Protein AF-A0A8H2VT99-F1 (afdb_monomer)

Secondary structure (DSSP, 8-state):
--PPP-------------HHHHHHHHHHHHH--GGGGHHHHHHHHHHHHHHTSGGG--GGGEEEEETTEEEE-HHHHHIIIIIHHHHHHHS-SHHHHH-TTHHHHHHHHHHHHHHHHTT--TTT-HHHHHHHHTTHHHHTS--

Structure (mmCIF, N/CA/C/O backbone):
data_AF-A0A8H2VT99-F1
#
_entry.id   AF-A0A8H2VT99-F1
#
loop_
_atom_site.group_PDB
_atom_site.id
_atom_site.type_symbol
_atom_site.label_atom_id
_atom_site.label_alt_id
_atom_site.label_comp_id
_atom_site.label_asym_id
_atom_site.label_entity_id
_atom_site.label_seq_id
_atom_site.pdbx_PDB_ins_code
_atom_site.Cartn_x
_atom_site.Cartn_y
_atom_site.Cartn_z
_atom_site.occupancy
_atom_site.B_iso_or_equiv
_atom_site.auth_seq_id
_atom_site.auth_comp_id
_atom_site.auth_asym_id
_atom_site.auth_atom_id
_atom_site.pdbx_PDB_model_num
ATOM 1 N N . MET A 1 1 ? 67.884 25.724 9.189 1.00 36.44 1 MET A N 1
ATOM 2 C CA . MET A 1 1 ? 67.886 24.255 9.327 1.00 36.44 1 MET A CA 1
ATOM 3 C C . MET A 1 1 ? 66.438 23.764 9.326 1.00 36.44 1 MET A C 1
ATOM 5 O O . MET A 1 1 ? 65.721 24.006 10.280 1.00 36.44 1 MET A O 1
ATOM 9 N N . ILE A 1 2 ? 66.044 23.179 8.188 1.00 38.34 2 ILE A N 1
ATOM 10 C CA . ILE A 1 2 ? 65.010 22.148 7.955 1.00 38.34 2 ILE A CA 1
ATOM 11 C C . ILE A 1 2 ? 63.528 22.508 8.210 1.00 38.34 2 ILE A C 1
ATOM 13 O O . ILE A 1 2 ? 62.968 22.335 9.288 1.00 38.34 2 ILE A O 1
ATOM 17 N N . GLN A 1 3 ? 62.900 22.937 7.109 1.00 40.03 3 GLN A N 1
ATOM 18 C CA . GLN A 1 3 ? 61.465 22.903 6.823 1.00 40.03 3 GLN A CA 1
ATOM 19 C C . GLN A 1 3 ? 60.907 21.471 6.876 1.00 40.03 3 GLN A C 1
ATOM 21 O O . GLN A 1 3 ? 61.596 20.504 6.552 1.00 40.03 3 GLN A O 1
ATOM 26 N N . ARG A 1 4 ? 59.639 21.366 7.284 1.00 40.25 4 ARG A N 1
ATOM 27 C CA . ARG A 1 4 ? 58.905 20.118 7.508 1.00 40.25 4 ARG A CA 1
ATOM 28 C C . ARG A 1 4 ? 58.754 19.280 6.237 1.00 40.25 4 ARG A C 1
ATOM 30 O O . ARG A 1 4 ? 58.534 19.776 5.137 1.00 40.25 4 ARG A O 1
ATOM 37 N N . ASN A 1 5 ? 58.862 17.985 6.483 1.00 39.16 5 ASN A N 1
ATOM 38 C CA . ASN A 1 5 ? 58.938 16.875 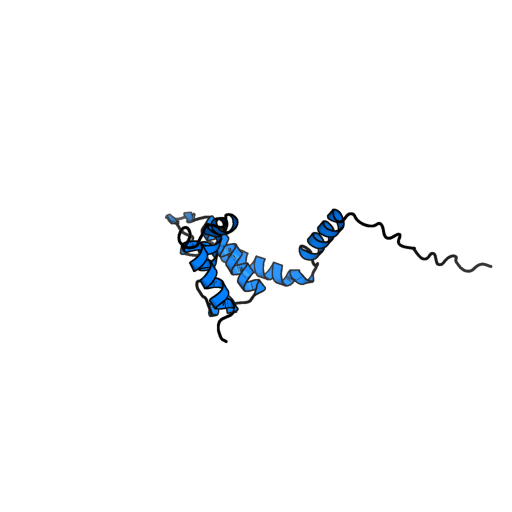5.558 1.00 39.16 5 ASN A CA 1
ATOM 39 C C . ASN A 1 5 ? 57.598 16.538 4.873 1.00 39.16 5 ASN A C 1
ATOM 41 O O . ASN A 1 5 ? 56.549 16.531 5.509 1.00 39.16 5 ASN A O 1
ATOM 45 N N . ILE A 1 6 ? 57.737 16.116 3.612 1.00 41.84 6 ILE A N 1
ATOM 46 C CA . ILE A 1 6 ? 57.017 15.025 2.933 1.00 41.84 6 ILE A CA 1
ATOM 47 C C . ILE A 1 6 ? 55.535 15.268 2.580 1.00 41.84 6 ILE A C 1
ATOM 49 O O . ILE A 1 6 ? 54.607 14.949 3.318 1.00 41.84 6 ILE A O 1
ATOM 53 N N . ARG A 1 7 ? 55.329 15.684 1.321 1.00 42.75 7 ARG A N 1
ATOM 54 C CA . ARG A 1 7 ? 54.195 15.231 0.501 1.00 42.75 7 ARG A CA 1
ATOM 55 C C . ARG A 1 7 ? 54.301 13.712 0.337 1.00 42.75 7 ARG A C 1
ATOM 57 O O . ARG A 1 7 ? 55.018 13.237 -0.538 1.00 42.75 7 ARG A O 1
ATOM 64 N N . THR A 1 8 ? 53.573 12.950 1.138 1.00 38.09 8 THR A N 1
ATOM 65 C CA . THR A 1 8 ? 53.198 11.578 0.788 1.00 38.09 8 THR A CA 1
ATOM 66 C C . THR A 1 8 ? 51.831 11.643 0.136 1.00 38.09 8 THR A C 1
ATOM 68 O O . THR A 1 8 ? 50.794 11.735 0.788 1.00 38.09 8 THR A O 1
ATOM 71 N N . SER A 1 9 ? 51.839 11.619 -1.193 1.00 39.84 9 SER A N 1
ATOM 72 C CA . SER A 1 9 ? 50.700 11.165 -1.976 1.00 39.84 9 SER A CA 1
ATOM 73 C C . SER A 1 9 ? 50.262 9.805 -1.428 1.00 39.84 9 SER A C 1
ATOM 75 O O . SER A 1 9 ? 50.957 8.805 -1.627 1.00 39.84 9 SER A O 1
ATOM 77 N N . PHE A 1 10 ? 49.134 9.757 -0.719 1.00 42.19 10 PHE A N 1
ATOM 78 C CA . PHE A 1 10 ? 48.436 8.505 -0.465 1.00 42.19 10 PHE A CA 1
ATOM 79 C C . PHE A 1 10 ? 47.958 7.977 -1.816 1.00 42.19 10 PHE A C 1
ATOM 81 O O . PHE A 1 10 ? 46.898 8.331 -2.326 1.00 42.19 10 PHE A O 1
ATOM 88 N N . GLN A 1 11 ? 48.806 7.159 -2.429 1.00 42.34 11 GLN A N 1
ATOM 89 C CA . GLN A 1 11 ? 48.466 6.321 -3.558 1.00 42.34 11 GLN A CA 1
ATOM 90 C C . GLN A 1 11 ? 47.422 5.326 -3.039 1.00 42.34 11 GLN A C 1
ATOM 92 O O . GLN A 1 11 ? 47.754 4.310 -2.427 1.00 42.34 11 GLN A O 1
ATOM 97 N N . ALA A 1 12 ? 46.140 5.661 -3.194 1.00 42.88 12 ALA A N 1
ATOM 98 C CA . ALA A 1 12 ? 45.055 4.752 -2.876 1.00 42.88 12 ALA A CA 1
ATOM 99 C C . ALA A 1 12 ? 45.178 3.545 -3.814 1.00 42.88 12 ALA A C 1
ATOM 101 O O . ALA A 1 12 ? 44.812 3.606 -4.987 1.00 42.88 12 ALA A O 1
ATOM 102 N N . LYS A 1 13 ? 45.744 2.444 -3.307 1.00 40.62 13 LYS A N 1
ATOM 103 C CA . LYS A 1 13 ? 45.626 1.130 -3.938 1.00 40.62 13 LYS A CA 1
ATOM 104 C C . LYS A 1 13 ? 44.133 0.869 -4.113 1.00 40.62 13 LYS A C 1
ATOM 106 O O . LYS A 1 13 ? 43.434 0.626 -3.133 1.00 40.62 13 LYS A O 1
ATOM 111 N N . SER A 1 14 ? 43.651 0.935 -5.352 1.00 50.28 14 SER A N 1
ATOM 112 C CA . SER A 1 14 ? 42.317 0.471 -5.718 1.00 50.28 14 SER A CA 1
ATOM 113 C C . SER A 1 14 ? 42.277 -1.036 -5.474 1.00 50.28 14 SER A C 1
ATOM 115 O O . SER A 1 14 ? 42.669 -1.841 -6.320 1.00 50.28 14 SER A O 1
ATOM 117 N N . GLN A 1 15 ? 41.898 -1.431 -4.259 1.00 57.44 15 GLN A N 1
ATOM 118 C CA . GLN A 1 15 ? 41.496 -2.801 -4.006 1.00 57.44 15 GLN A CA 1
ATOM 119 C C . GLN A 1 15 ? 40.230 -3.021 -4.826 1.00 57.44 15 GLN A C 1
ATOM 121 O O . GLN A 1 15 ? 39.205 -2.389 -4.572 1.00 57.44 15 GLN A O 1
ATOM 126 N N . LYS A 1 16 ? 40.320 -3.884 -5.842 1.00 59.75 16 LYS A N 1
ATOM 127 C CA . LYS A 1 16 ? 39.162 -4.347 -6.605 1.00 59.75 16 LYS A CA 1
ATOM 128 C C . LYS A 1 16 ? 38.207 -5.019 -5.617 1.00 59.75 16 LYS A C 1
ATOM 130 O O . LYS A 1 16 ? 38.408 -6.180 -5.266 1.00 59.75 16 LYS A O 1
ATOM 135 N N . LYS A 1 17 ? 37.216 -4.277 -5.115 1.00 59.47 17 LYS A N 1
ATOM 136 C CA . LYS A 1 17 ? 36.139 -4.846 -4.304 1.00 59.47 17 LYS A CA 1
ATOM 137 C C . LYS A 1 17 ? 35.475 -5.938 -5.135 1.00 59.47 17 LYS A C 1
ATOM 139 O O . LYS A 1 17 ? 35.157 -5.723 -6.305 1.00 59.47 17 LYS A O 1
ATOM 144 N N . LEU A 1 18 ? 35.304 -7.114 -4.535 1.00 74.00 18 LEU A N 1
ATOM 145 C CA . LEU A 1 18 ? 34.505 -8.187 -5.116 1.00 74.00 18 LEU A CA 1
ATOM 146 C C . LEU A 1 18 ? 33.124 -7.614 -5.478 1.00 74.00 18 LEU A C 1
ATOM 148 O O . LEU A 1 18 ? 32.597 -6.799 -4.718 1.00 74.00 18 LEU A O 1
ATOM 152 N N . LEU A 1 19 ? 32.529 -8.031 -6.598 1.00 73.06 19 LEU A N 1
ATOM 153 C CA . LEU A 1 19 ? 31.246 -7.484 -7.072 1.00 73.06 19 LEU A CA 1
ATOM 154 C C . LEU A 1 19 ? 30.145 -7.529 -6.001 1.00 73.06 19 LEU A C 1
ATOM 156 O O . LEU A 1 19 ? 29.318 -6.627 -5.944 1.00 73.06 19 LEU A O 1
ATOM 160 N N . ALA A 1 20 ? 30.185 -8.520 -5.107 1.00 71.06 20 ALA A N 1
ATOM 161 C CA . ALA A 1 20 ? 29.289 -8.612 -3.958 1.00 71.06 20 ALA A CA 1
ATOM 162 C C . ALA A 1 20 ? 29.392 -7.397 -3.013 1.00 71.06 20 ALA A C 1
ATOM 164 O O . ALA A 1 20 ? 28.370 -6.856 -2.610 1.00 71.06 20 ALA A O 1
ATOM 165 N N . HIS A 1 21 ? 30.603 -6.916 -2.716 1.00 75.56 21 HIS A N 1
ATOM 166 C CA . HIS A 1 21 ? 30.808 -5.731 -1.876 1.00 75.56 21 HIS A CA 1
ATOM 167 C C . HIS A 1 21 ? 30.492 -4.430 -2.612 1.00 75.56 21 HIS A C 1
ATOM 169 O O . HIS A 1 21 ? 30.000 -3.491 -2.001 1.00 75.56 21 HIS A O 1
ATOM 175 N N . ALA A 1 22 ? 30.733 -4.375 -3.925 1.00 79.38 22 ALA A N 1
ATOM 176 C CA . ALA A 1 22 ? 30.294 -3.241 -4.734 1.00 79.38 22 ALA A CA 1
ATOM 177 C C . ALA A 1 22 ? 28.758 -3.155 -4.788 1.00 79.38 22 ALA A C 1
ATO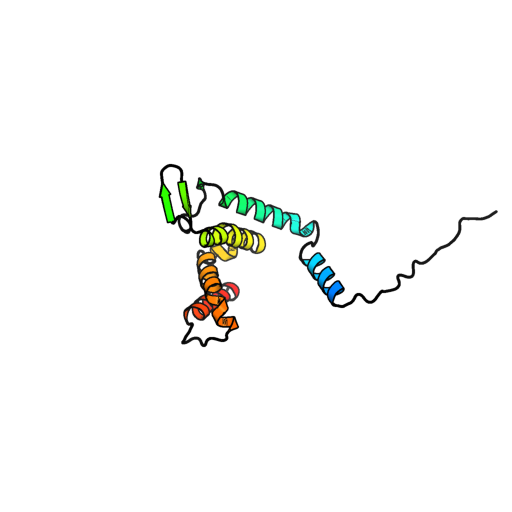M 179 O O . ALA A 1 22 ? 28.200 -2.069 -4.663 1.00 79.38 22 ALA A O 1
ATOM 180 N N . GLY A 1 23 ? 28.078 -4.300 -4.913 1.00 78.75 23 GLY A N 1
ATOM 181 C CA . GLY A 1 23 ? 26.624 -4.395 -4.827 1.00 78.75 23 GLY A CA 1
ATOM 182 C C . GLY A 1 23 ? 26.109 -3.994 -3.447 1.00 78.75 23 GLY A C 1
ATOM 183 O O . GLY A 1 23 ? 25.203 -3.178 -3.352 1.00 78.75 23 GLY A O 1
ATOM 184 N N . GLU A 1 24 ? 26.721 -4.497 -2.376 1.00 80.56 24 GLU A N 1
ATOM 185 C CA . GLU A 1 24 ? 26.381 -4.128 -0.999 1.00 80.56 24 GLU A CA 1
ATOM 186 C C . GLU A 1 24 ? 26.540 -2.620 -0.745 1.00 80.56 24 GLU A C 1
ATOM 188 O O . GLU A 1 24 ? 25.637 -1.995 -0.194 1.00 80.56 24 GLU A O 1
ATOM 193 N N . ASP A 1 25 ? 27.650 -2.017 -1.176 1.00 78.31 25 ASP A N 1
ATOM 194 C 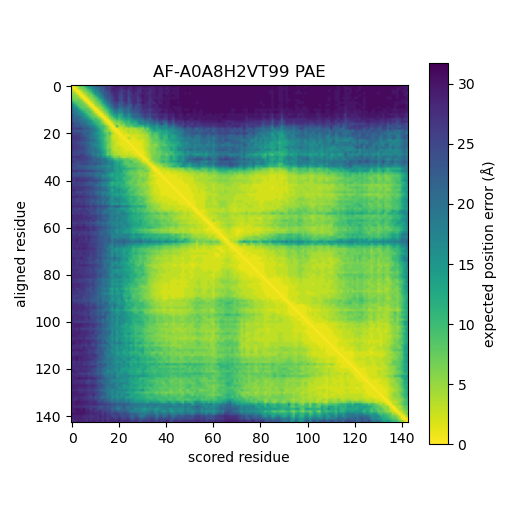CA . ASP A 1 25 ? 27.873 -0.573 -1.056 1.00 78.31 25 ASP A CA 1
ATOM 195 C C . ASP A 1 25 ? 26.867 0.226 -1.885 1.00 78.31 25 ASP A C 1
ATOM 197 O O . ASP A 1 25 ? 26.360 1.245 -1.419 1.00 78.31 25 ASP A O 1
ATOM 201 N N . PHE A 1 26 ? 26.546 -0.247 -3.091 1.00 76.56 26 PHE A N 1
ATOM 202 C CA . PHE A 1 26 ? 25.527 0.360 -3.938 1.00 76.56 26 PHE A CA 1
ATOM 203 C C . PHE A 1 26 ? 24.156 0.314 -3.257 1.00 76.56 26 PHE A C 1
ATOM 205 O O . PHE A 1 26 ? 23.503 1.347 -3.133 1.00 76.56 26 PHE A O 1
ATOM 212 N N . PHE A 1 27 ? 23.745 -0.838 -2.720 1.00 72.75 27 PHE A N 1
ATOM 213 C CA . PHE A 1 27 ? 22.505 -0.956 -1.953 1.00 72.75 27 PHE A CA 1
ATOM 214 C C . PHE A 1 27 ? 22.522 -0.072 -0.708 1.00 72.75 27 PHE A C 1
ATOM 216 O O . PHE A 1 27 ? 21.534 0.602 -0.447 1.00 72.75 27 PHE A O 1
ATOM 223 N N . LYS A 1 28 ? 23.632 0.006 0.033 1.00 73.12 28 LYS A N 1
ATOM 224 C CA . LYS A 1 28 ? 23.754 0.912 1.185 1.00 73.12 28 LYS A CA 1
ATOM 225 C C . LYS A 1 28 ? 23.621 2.375 0.775 1.00 73.12 28 LYS A C 1
ATOM 227 O O . LYS A 1 28 ? 22.902 3.108 1.437 1.00 73.12 28 LYS A O 1
ATOM 232 N N . GLN A 1 29 ? 24.239 2.797 -0.327 1.00 72.31 29 GLN A N 1
ATOM 233 C CA . GLN A 1 29 ? 24.094 4.162 -0.843 1.00 72.31 29 GLN A CA 1
ATOM 234 C C . GLN A 1 29 ? 22.669 4.462 -1.321 1.00 72.31 29 GLN A C 1
ATOM 236 O O . GLN A 1 29 ? 22.168 5.554 -1.071 1.00 72.31 29 GLN A O 1
ATOM 241 N N . GLN A 1 30 ? 22.000 3.507 -1.973 1.00 70.69 30 GLN A N 1
ATOM 242 C CA . GLN A 1 30 ? 20.616 3.670 -2.433 1.00 70.69 30 GLN A CA 1
ATOM 243 C C . GLN A 1 30 ? 19.601 3.629 -1.277 1.00 70.69 30 GLN A C 1
ATOM 245 O O . GLN A 1 30 ? 18.611 4.354 -1.305 1.00 70.69 30 GLN A O 1
ATOM 250 N N . LEU A 1 31 ? 19.842 2.810 -0.249 1.00 66.81 31 LEU A N 1
ATOM 251 C CA . LEU A 1 31 ? 18.970 2.671 0.925 1.00 66.81 31 LEU A CA 1
ATOM 252 C C . LEU A 1 31 ? 19.256 3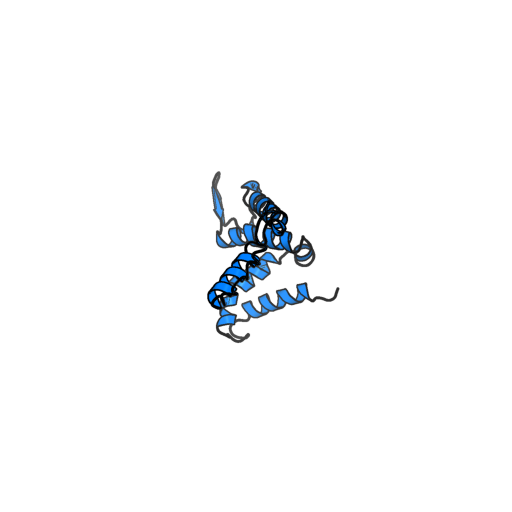.724 2.008 1.00 66.81 31 LEU A C 1
ATOM 254 O O . LEU A 1 31 ? 18.394 3.997 2.840 1.00 66.81 31 LEU A O 1
ATOM 258 N N . GLN A 1 32 ? 20.451 4.318 2.005 1.00 66.38 32 GLN A N 1
ATOM 259 C CA . GLN A 1 32 ? 20.881 5.375 2.922 1.00 66.38 32 GLN A CA 1
ATOM 260 C C . GLN A 1 32 ? 21.560 6.529 2.162 1.00 66.38 32 GLN A C 1
ATOM 262 O O . GLN A 1 32 ? 22.726 6.834 2.419 1.00 66.38 32 GLN A O 1
ATOM 267 N N . PRO A 1 33 ? 20.856 7.243 1.267 1.00 65.00 33 PRO A N 1
ATOM 268 C CA . PRO A 1 33 ? 21.419 8.371 0.511 1.00 65.00 33 PRO A CA 1
ATOM 269 C C . PRO A 1 33 ? 21.695 9.621 1.379 1.00 65.00 33 PRO A C 1
ATOM 271 O O . PRO A 1 33 ? 21.785 10.742 0.878 1.00 65.00 33 PRO A O 1
ATOM 274 N N . GLY A 1 34 ? 21.827 9.447 2.697 1.00 71.19 34 GLY A N 1
ATOM 275 C CA . GLY A 1 34 ? 22.083 10.500 3.668 1.00 71.19 34 GLY A CA 1
ATOM 276 C C . GLY A 1 34 ? 20.887 11.430 3.879 1.00 71.19 34 GLY A C 1
ATOM 277 O O . GLY A 1 34 ? 19.728 11.053 3.706 1.00 71.19 34 GLY A O 1
ATOM 278 N N . GLY A 1 35 ? 21.174 12.677 4.261 1.00 73.50 35 GLY A N 1
ATOM 279 C CA . GLY A 1 35 ? 20.163 13.662 4.666 1.00 73.50 35 GLY A CA 1
ATOM 280 C C . GLY A 1 35 ? 19.170 14.080 3.573 1.00 73.50 35 GLY A C 1
ATOM 281 O O . GLY A 1 35 ? 18.142 14.673 3.893 1.00 73.50 35 GLY A O 1
ATOM 282 N N . HIS A 1 36 ? 19.423 13.754 2.302 1.00 77.50 36 HIS A N 1
ATOM 283 C CA . HIS A 1 36 ? 18.572 14.167 1.180 1.00 77.50 36 HIS A CA 1
ATOM 284 C C . HIS A 1 36 ? 17.190 13.500 1.178 1.00 77.50 36 HIS A C 1
ATOM 286 O O . HIS A 1 36 ? 16.225 14.117 0.733 1.00 77.50 36 HIS A O 1
ATOM 292 N N . LEU A 1 37 ? 17.064 12.280 1.715 1.00 78.88 37 LEU A N 1
ATOM 293 C CA . LEU A 1 37 ? 15.766 11.605 1.863 1.00 78.88 37 LEU A CA 1
ATOM 294 C C . LEU A 1 37 ? 15.108 11.827 3.227 1.00 78.88 37 LEU A C 1
ATOM 296 O O . LEU A 1 37 ? 13.966 11.413 3.423 1.00 78.88 37 LEU A O 1
ATOM 300 N N . GLN A 1 38 ? 15.771 12.516 4.159 1.00 85.06 38 GLN A N 1
ATOM 301 C CA . GLN A 1 38 ? 15.201 12.784 5.478 1.00 85.06 38 GLN A CA 1
ATOM 302 C C . GLN A 1 38 ? 13.849 13.522 5.408 1.00 85.06 38 GLN A C 1
ATOM 304 O O . GLN A 1 38 ? 12.933 13.129 6.132 1.00 85.06 38 GLN A O 1
ATOM 309 N N . PRO A 1 39 ? 13.643 14.522 4.522 1.00 87.94 39 PRO A N 1
ATOM 310 C CA . PRO A 1 39 ? 12.336 15.162 4.369 1.00 87.94 39 PRO A CA 1
ATOM 311 C C . PRO A 1 39 ? 11.241 14.192 3.902 1.00 87.94 39 PRO A C 1
ATOM 313 O O . PRO A 1 39 ? 10.116 14.238 4.408 1.00 87.94 39 PRO A O 1
ATOM 316 N N . LEU A 1 40 ? 11.571 13.284 2.975 1.00 87.12 40 LEU A N 1
ATOM 317 C CA . LEU A 1 40 ? 10.649 12.254 2.495 1.00 87.12 40 LEU A CA 1
ATOM 318 C C . LEU A 1 40 ? 10.289 11.287 3.627 1.00 87.12 40 LEU A C 1
ATOM 320 O O . LEU A 1 40 ? 9.108 11.047 3.874 1.00 87.12 40 LEU A O 1
ATOM 324 N N . PHE A 1 41 ? 11.289 10.792 4.359 1.00 87.50 41 PHE A N 1
ATOM 325 C CA . PHE A 1 41 ? 11.082 9.895 5.494 1.00 87.50 41 PHE A CA 1
ATOM 326 C C . PHE A 1 41 ? 10.210 10.540 6.576 1.00 87.50 41 PHE A C 1
ATOM 328 O O . PHE A 1 41 ? 9.227 9.946 7.013 1.00 87.50 41 PHE A O 1
ATOM 335 N N . ASN A 1 42 ? 10.497 11.793 6.941 1.00 90.25 42 ASN A N 1
ATOM 336 C CA . ASN A 1 42 ? 9.703 12.547 7.912 1.00 90.25 42 ASN A CA 1
ATOM 337 C C . ASN A 1 42 ? 8.250 12.719 7.439 1.00 90.25 42 ASN A C 1
ATOM 339 O O . ASN A 1 42 ? 7.316 12.624 8.237 1.00 90.25 42 ASN A O 1
ATOM 343 N N . THR A 1 43 ? 8.043 12.937 6.137 1.00 90.75 43 THR A N 1
ATOM 344 C CA . THR A 1 43 ? 6.705 13.045 5.540 1.00 90.75 43 THR A CA 1
ATOM 345 C C . THR A 1 43 ? 5.949 11.722 5.620 1.00 90.75 43 THR A C 1
ATOM 347 O O . THR A 1 43 ? 4.789 11.713 6.037 1.00 90.75 43 THR A O 1
ATOM 350 N N . ILE A 1 44 ? 6.597 10.606 5.271 1.00 90.06 44 ILE A N 1
ATOM 351 C CA . ILE A 1 44 ? 6.015 9.263 5.383 1.00 90.06 44 ILE A CA 1
ATOM 352 C C . ILE A 1 44 ? 5.662 8.982 6.843 1.00 90.06 44 ILE A C 1
ATOM 354 O O . ILE A 1 44 ? 4.505 8.706 7.142 1.00 90.06 44 ILE A O 1
ATOM 358 N N . GLN A 1 45 ? 6.611 9.157 7.766 1.00 90.88 45 GLN A N 1
ATOM 359 C CA . GLN A 1 45 ? 6.405 8.942 9.196 1.00 90.88 45 GLN A CA 1
ATOM 360 C C . GLN A 1 45 ? 5.234 9.769 9.737 1.00 90.88 45 GLN A C 1
ATOM 362 O O . GLN A 1 45 ? 4.385 9.237 10.454 1.00 90.88 45 GLN A O 1
ATOM 367 N N . MET A 1 46 ? 5.141 11.052 9.375 1.00 92.12 46 MET A N 1
ATOM 368 C CA . MET A 1 46 ? 4.023 11.910 9.768 1.00 92.12 46 MET A CA 1
ATOM 369 C C . MET A 1 46 ? 2.687 11.384 9.224 1.00 92.12 46 MET A C 1
ATOM 371 O O . MET A 1 46 ? 1.712 11.291 9.973 1.00 92.12 46 MET A O 1
ATOM 375 N N . LYS A 1 47 ? 2.621 11.036 7.933 1.00 89.94 47 LYS A N 1
ATOM 376 C CA . LYS A 1 47 ? 1.393 10.549 7.284 1.00 89.94 47 LYS A CA 1
ATOM 377 C C . LYS A 1 47 ? 0.945 9.203 7.859 1.00 89.94 47 LYS A C 1
ATOM 379 O O . LYS A 1 47 ? -0.225 9.046 8.204 1.00 89.94 47 LYS A O 1
ATOM 384 N N . THR A 1 48 ? 1.879 8.278 8.047 1.00 90.38 48 THR A N 1
ATOM 385 C CA . THR A 1 48 ? 1.665 6.983 8.698 1.00 90.38 48 THR A CA 1
ATOM 386 C C . THR A 1 48 ? 1.169 7.1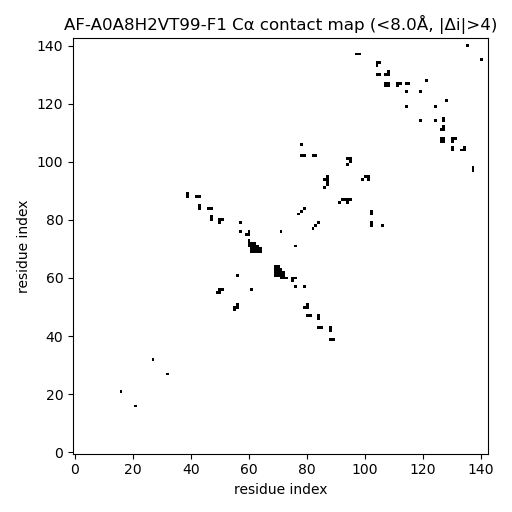72 10.133 1.00 90.38 48 THR A C 1
ATOM 388 O O . THR A 1 48 ? 0.137 6.613 10.500 1.00 90.38 48 THR A O 1
ATOM 391 N N . SER A 1 49 ? 1.808 8.042 10.923 1.00 90.88 49 SER A N 1
ATOM 392 C CA . SER A 1 49 ? 1.391 8.311 12.310 1.00 90.88 49 SER A CA 1
ATOM 393 C C . SER A 1 49 ? -0.038 8.851 12.394 1.00 90.88 49 SER A C 1
ATOM 395 O O . SER A 1 49 ? -0.788 8.459 13.284 1.00 90.88 49 SER A O 1
ATOM 397 N N . LYS A 1 50 ? -0.447 9.706 11.446 1.00 89.06 50 LYS A N 1
ATOM 398 C CA . LYS A 1 50 ? -1.836 10.184 11.334 1.00 89.06 50 LYS A CA 1
ATOM 399 C C . LYS A 1 50 ? -2.812 9.051 11.002 1.00 89.06 50 LYS A C 1
ATOM 401 O O . LYS A 1 50 ? -3.879 8.991 11.600 1.00 89.06 50 LYS A O 1
ATOM 406 N N . SER A 1 51 ? -2.443 8.137 10.102 1.00 85.44 51 SER A N 1
ATOM 407 C CA . SER A 1 51 ? -3.309 7.020 9.682 1.00 85.44 51 SER A CA 1
ATOM 408 C C . SER A 1 51 ? -3.511 5.927 10.743 1.00 85.44 51 SER A C 1
ATOM 410 O O . SER A 1 51 ? -4.499 5.201 10.690 1.00 85.44 51 SER A O 1
ATOM 412 N N . ILE A 1 52 ? -2.607 5.823 11.724 1.00 89.75 52 ILE A N 1
ATOM 413 C CA . ILE A 1 52 ? -2.690 4.834 12.815 1.00 89.75 52 ILE A CA 1
ATOM 414 C C . ILE A 1 52 ? -3.593 5.325 13.964 1.00 89.75 52 ILE A C 1
ATOM 416 O O . ILE A 1 52 ? -3.984 4.545 14.832 1.00 89.75 52 ILE A O 1
ATOM 420 N N . GLN A 1 53 ? -3.964 6.609 13.985 1.00 90.62 53 GLN A N 1
ATOM 421 C CA . GLN A 1 53 ? -4.818 7.151 15.041 1.00 90.62 53 GLN A CA 1
ATOM 422 C C . GLN A 1 53 ? -6.179 6.448 15.070 1.00 90.62 53 GLN A C 1
ATOM 424 O O . GLN A 1 53 ? -6.813 6.254 14.035 1.00 90.62 53 GLN A O 1
ATOM 429 N N . TRP A 1 54 ? -6.667 6.139 16.274 1.00 87.69 54 TRP A N 1
ATOM 430 C CA . TRP A 1 54 ? -7.908 5.383 16.495 1.00 87.69 54 TRP A CA 1
ATOM 431 C C . TRP A 1 54 ? -9.121 5.923 15.718 1.00 87.69 54 TRP A C 1
ATOM 433 O O . TRP A 1 54 ? -9.912 5.153 15.174 1.00 87.69 54 TRP A O 1
ATOM 443 N N . ASN A 1 55 ? -9.236 7.251 15.630 1.00 87.88 55 ASN A N 1
ATOM 444 C CA . ASN A 1 55 ? -10.342 7.947 14.963 1.00 87.88 55 ASN A CA 1
ATOM 445 C C . ASN A 1 55 ? -10.142 8.116 13.447 1.00 87.88 55 ASN A C 1
ATOM 447 O O . ASN A 1 55 ? -11.055 8.563 12.764 1.00 87.88 55 ASN A O 1
ATOM 451 N N . GLN A 1 56 ? -8.957 7.788 12.929 1.00 85.94 56 GLN A N 1
ATOM 452 C CA . GLN A 1 56 ? -8.582 7.920 11.516 1.00 85.94 56 GLN A CA 1
ATOM 453 C C . GLN A 1 56 ? -8.473 6.562 10.812 1.00 85.94 56 GLN A C 1
ATOM 455 O O . GLN A 1 56 ? -8.129 6.499 9.631 1.00 85.94 56 GLN A O 1
ATOM 460 N N . LEU A 1 57 ? -8.776 5.468 11.520 1.00 86.12 57 LEU A N 1
ATOM 461 C CA . LEU A 1 57 ? -8.811 4.136 10.934 1.00 86.12 57 LEU A CA 1
ATOM 462 C C . LEU A 1 57 ? -9.838 4.092 9.803 1.00 86.12 57 LEU A C 1
ATOM 464 O O . LEU A 1 57 ? -11.029 4.331 10.010 1.00 86.12 57 LEU A O 1
ATOM 468 N N . SER A 1 58 ? -9.365 3.745 8.607 1.00 83.81 58 SER A N 1
ATOM 469 C CA . SER A 1 58 ? -10.221 3.599 7.436 1.00 83.81 58 SER A CA 1
ATOM 470 C C . SER A 1 58 ? -11.308 2.550 7.709 1.00 83.81 58 SER A C 1
ATOM 472 O O . SER A 1 58 ? -10.971 1.426 8.107 1.00 83.81 58 SER A O 1
ATOM 474 N N . PRO A 1 59 ? -12.595 2.849 7.442 1.00 85.75 59 PRO A N 1
ATOM 475 C CA . PRO A 1 59 ? -13.687 1.888 7.603 1.00 85.75 59 PRO A CA 1
ATOM 476 C C . PRO A 1 59 ? -13.451 0.580 6.843 1.00 85.75 59 PRO A C 1
ATOM 478 O O . PRO A 1 59 ? -13.853 -0.480 7.308 1.00 85.75 59 PRO A O 1
ATOM 481 N N . LYS A 1 60 ? -12.716 0.636 5.723 1.00 82.12 60 LYS A N 1
ATOM 482 C CA . LYS A 1 60 ? -12.356 -0.528 4.894 1.00 82.12 60 LYS A CA 1
ATOM 483 C C . LYS A 1 60 ? -11.484 -1.553 5.628 1.00 82.12 60 LYS A C 1
ATOM 485 O O . LYS A 1 60 ? -11.397 -2.702 5.208 1.00 82.12 60 LYS A O 1
ATOM 490 N N . THR A 1 61 ? -10.813 -1.135 6.700 1.00 87.44 61 THR A N 1
ATOM 491 C CA . THR A 1 61 ? -9.948 -2.002 7.511 1.00 87.44 61 THR A CA 1
ATOM 492 C C . THR A 1 61 ? -10.707 -2.660 8.656 1.00 87.44 61 THR A C 1
ATOM 494 O O . THR A 1 61 ? -10.262 -3.689 9.157 1.00 87.44 61 THR A O 1
ATOM 497 N N . ILE A 1 62 ? -11.848 -2.100 9.068 1.00 91.38 62 ILE A N 1
ATOM 498 C CA . ILE A 1 62 ? -12.590 -2.524 10.254 1.00 91.38 62 ILE A CA 1
ATOM 499 C C . ILE A 1 62 ? -13.508 -3.693 9.891 1.00 91.38 62 ILE A C 1
ATOM 501 O O . ILE A 1 62 ? -14.414 -3.562 9.079 1.00 91.38 62 ILE A O 1
ATOM 505 N N . ILE A 1 63 ? -13.288 -4.837 10.538 1.00 92.88 63 ILE A N 1
ATOM 506 C CA . ILE A 1 63 ? -14.117 -6.044 10.412 1.00 92.88 63 ILE A CA 1
ATOM 507 C C . ILE A 1 63 ? -15.312 -5.963 11.367 1.00 92.88 63 ILE A C 1
ATOM 509 O O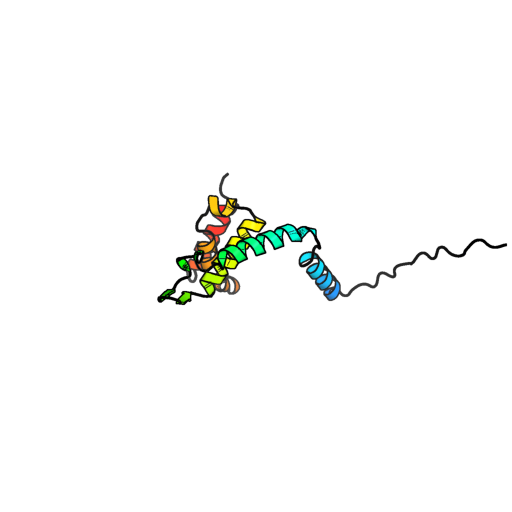 . ILE A 1 63 ? -16.431 -6.308 11.005 1.00 92.88 63 ILE A O 1
ATOM 513 N N . SER A 1 64 ? -15.085 -5.520 12.606 1.00 91.69 64 SER A N 1
ATOM 514 C CA . SER A 1 64 ? -16.149 -5.352 13.601 1.00 91.69 64 SER A CA 1
ATOM 515 C C . SER A 1 64 ? -15.740 -4.353 14.678 1.00 91.69 64 SER A C 1
ATOM 517 O O . SER A 1 64 ? -14.575 -4.331 15.083 1.00 91.69 64 SER A O 1
ATOM 519 N N . THR A 1 65 ? -16.700 -3.598 15.208 1.00 90.69 65 THR A N 1
ATOM 520 C CA . THR A 1 65 ? -16.489 -2.703 16.356 1.00 90.69 65 THR A CA 1
ATOM 521 C C . THR A 1 65 ? -17.280 -3.209 17.562 1.00 90.69 65 THR A C 1
ATOM 523 O O . THR A 1 65 ? -18.460 -3.522 17.441 1.00 90.69 65 THR A O 1
ATOM 526 N N . LYS A 1 66 ? -16.618 -3.288 18.716 1.00 91.12 66 LYS A N 1
ATOM 527 C CA . LYS A 1 66 ? -17.207 -3.397 20.058 1.00 91.12 66 LYS A CA 1
ATOM 528 C C . LYS A 1 66 ? -16.876 -2.116 20.832 1.00 91.12 66 LYS A C 1
ATOM 530 O O . LYS A 1 66 ? -15.995 -1.379 20.396 1.00 91.12 66 LYS A O 1
ATOM 535 N N . GLU A 1 67 ? -17.540 -1.881 21.965 1.00 86.81 67 GLU A N 1
ATOM 536 C CA . GLU A 1 67 ? -17.479 -0.634 22.757 1.00 86.81 67 GLU A CA 1
ATOM 537 C C . GLU A 1 67 ? -16.088 0.024 22.789 1.00 86.81 67 GLU A C 1
ATOM 539 O O . GLU A 1 67 ? -15.937 1.140 22.305 1.00 86.81 67 GLU A O 1
ATOM 544 N N . ASN A 1 68 ? -15.055 -0.706 23.226 1.00 89.38 68 ASN A N 1
ATOM 545 C CA . ASN A 1 68 ? -13.674 -0.208 23.296 1.00 89.38 68 ASN A CA 1
ATOM 546 C C . ASN A 1 68 ? -12.684 -1.023 22.446 1.00 89.38 68 ASN A C 1
ATOM 548 O O . ASN A 1 68 ? -11.486 -1.056 22.724 1.00 89.38 68 ASN A O 1
ATOM 552 N N . THR A 1 69 ? -13.150 -1.747 21.425 1.00 91.62 69 THR A N 1
ATOM 553 C CA . THR A 1 69 ? -12.266 -2.610 20.622 1.00 91.62 69 THR A CA 1
ATOM 554 C C . THR A 1 69 ? -12.684 -2.641 19.159 1.00 91.62 69 THR A C 1
ATOM 556 O O . THR A 1 69 ? -13.834 -2.919 18.831 1.00 91.62 69 THR A O 1
ATOM 559 N N . LYS A 1 70 ? -11.726 -2.421 18.254 1.00 92.75 70 LYS A N 1
ATOM 560 C CA . LYS A 1 70 ? -11.909 -2.583 16.809 1.00 92.75 70 LYS A CA 1
ATOM 561 C C . LYS A 1 70 ? -11.136 -3.812 16.354 1.00 92.75 70 LYS A C 1
ATOM 563 O O . LYS A 1 70 ? -9.924 -3.887 16.533 1.00 92.75 70 LYS A O 1
ATOM 568 N N . ARG A 1 71 ? -11.834 -4.774 15.755 1.00 94.50 71 ARG A N 1
ATOM 569 C CA . ARG A 1 71 ? -11.196 -5.871 15.024 1.00 94.50 71 ARG A CA 1
ATOM 570 C C . ARG A 1 71 ? -10.958 -5.390 13.604 1.00 94.50 71 ARG A C 1
ATOM 572 O O . ARG A 1 71 ? -11.909 -4.973 12.946 1.00 94.50 71 ARG A O 1
ATOM 579 N N . ILE A 1 72 ? -9.718 -5.466 13.139 1.00 92.81 72 ILE A N 1
ATOM 580 C CA . ILE A 1 72 ? -9.323 -5.001 11.808 1.00 92.81 72 ILE A CA 1
ATOM 581 C C . ILE A 1 72 ? -8.696 -6.131 10.990 1.00 92.81 72 ILE A C 1
ATOM 583 O O . ILE A 1 72 ? -8.160 -7.090 11.545 1.00 92.81 72 ILE A O 1
ATOM 587 N N . SER A 1 73 ? -8.751 -6.014 9.665 1.00 91.25 73 SER A N 1
ATOM 588 C CA . SER A 1 73 ? -7.906 -6.798 8.766 1.00 91.25 73 SER A CA 1
ATOM 589 C C . SER A 1 73 ? -6.506 -6.199 8.792 1.00 91.25 73 SER A C 1
ATOM 591 O O . SER A 1 73 ? -6.314 -5.073 8.334 1.00 91.25 73 SER A O 1
ATOM 593 N N . LEU A 1 74 ? -5.531 -6.945 9.321 1.00 90.06 74 LEU A N 1
ATOM 594 C CA . LEU A 1 74 ? -4.141 -6.487 9.384 1.00 90.06 74 LEU A CA 1
ATOM 595 C C . LEU A 1 74 ? -3.591 -6.180 7.987 1.00 90.06 74 LEU A C 1
ATOM 597 O O . LEU A 1 74 ? -2.969 -5.144 7.795 1.00 90.06 74 LEU A O 1
ATOM 601 N N . LEU A 1 75 ? -3.895 -7.030 7.003 1.00 86.44 75 LEU A N 1
ATOM 602 C CA . LEU A 1 75 ? -3.487 -6.823 5.614 1.00 86.44 75 LEU A CA 1
ATOM 603 C C . LEU A 1 75 ? -4.046 -5.509 5.048 1.00 86.44 75 LEU A C 1
ATOM 605 O O . LEU A 1 75 ? -3.291 -4.682 4.540 1.00 86.44 75 LEU A O 1
ATOM 609 N N . ALA A 1 76 ? -5.359 -5.280 5.178 1.00 84.44 76 ALA A N 1
ATOM 610 C CA . ALA A 1 76 ? -5.978 -4.043 4.700 1.00 84.44 76 ALA A CA 1
ATOM 611 C C . ALA A 1 76 ? -5.439 -2.812 5.448 1.00 84.44 76 ALA A C 1
ATOM 613 O O . ALA A 1 76 ? -5.232 -1.762 4.846 1.00 84.44 76 ALA A O 1
ATOM 614 N N . PHE A 1 77 ? -5.188 -2.948 6.752 1.00 88.94 77 PHE A N 1
ATOM 615 C CA . PHE A 1 77 ? -4.620 -1.893 7.581 1.00 88.94 77 PHE A CA 1
ATOM 616 C C . PHE A 1 77 ? -3.200 -1.521 7.151 1.00 88.94 77 PHE A C 1
ATOM 618 O O . PHE A 1 77 ? -2.934 -0.347 6.911 1.00 88.94 77 PHE A O 1
ATOM 625 N N . CYS A 1 78 ? -2.310 -2.500 6.972 1.00 87.56 78 CYS A N 1
ATOM 626 C CA . CYS A 1 78 ? -0.961 -2.264 6.462 1.00 87.56 78 CYS A CA 1
ATOM 627 C C . CYS A 1 78 ? -0.995 -1.577 5.094 1.00 87.56 78 CYS A C 1
ATOM 629 O O . CYS A 1 78 ? -0.230 -0.646 4.861 1.00 87.56 78 CYS A O 1
ATOM 631 N N . HIS A 1 79 ? -1.917 -1.972 4.216 1.00 84.31 79 HIS A N 1
ATOM 632 C CA . HIS A 1 79 ? -2.050 -1.345 2.908 1.00 84.31 79 HIS A CA 1
ATOM 633 C C . HIS A 1 79 ? -2.446 0.142 3.011 1.00 84.31 79 HIS A C 1
ATOM 635 O O . HIS A 1 79 ? -1.840 0.996 2.369 1.00 84.31 79 HIS A O 1
ATOM 641 N N . GLU A 1 80 ? -3.414 0.489 3.862 1.00 85.12 80 GLU A N 1
ATOM 642 C CA . GLU A 1 80 ? -3.825 1.887 4.081 1.00 85.12 80 GLU A CA 1
ATOM 643 C C . GLU A 1 80 ? -2.740 2.728 4.777 1.00 85.12 80 GLU A C 1
ATOM 645 O O . GLU A 1 80 ? -2.573 3.904 4.459 1.00 85.12 80 GLU A O 1
ATOM 650 N N . VAL A 1 81 ? -1.984 2.135 5.705 1.00 88.69 81 VAL A N 1
ATOM 651 C CA . VAL A 1 81 ? -0.994 2.829 6.552 1.00 88.69 81 VAL A CA 1
ATOM 652 C C . VAL A 1 81 ? 0.385 2.953 5.896 1.00 88.69 81 VAL A C 1
ATOM 654 O O . VAL A 1 81 ? 1.167 3.841 6.249 1.00 88.69 81 VAL A O 1
ATOM 657 N N . LEU A 1 82 ? 0.699 2.081 4.936 1.00 87.69 82 LEU A N 1
ATOM 658 C CA . LEU A 1 82 ? 1.982 2.076 4.234 1.00 87.69 82 LEU A CA 1
ATOM 659 C C . LEU A 1 82 ? 1.836 2.588 2.805 1.00 87.69 82 LEU A C 1
ATOM 661 O O . LEU A 1 82 ? 2.474 3.576 2.449 1.00 87.69 82 LEU A O 1
ATOM 665 N N . VAL A 1 83 ? 0.968 1.976 1.995 1.00 86.44 83 VAL A N 1
ATOM 666 C CA . VAL A 1 83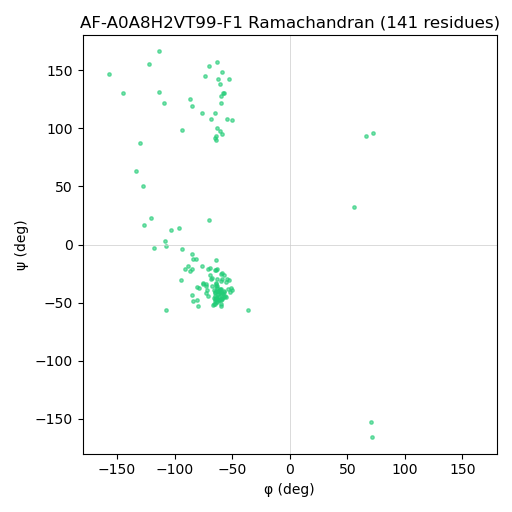 ? 0.926 2.252 0.551 1.00 86.44 83 VAL A CA 1
ATOM 667 C C . VAL A 1 83 ? 0.481 3.683 0.291 1.00 86.44 83 VAL A C 1
ATOM 669 O O . VAL A 1 83 ? 1.187 4.434 -0.372 1.00 86.44 83 VAL A O 1
ATOM 672 N N . LYS A 1 84 ? -0.638 4.127 0.870 1.00 85.75 84 LYS A N 1
ATOM 673 C CA . LYS A 1 84 ? -1.148 5.484 0.622 1.00 85.75 84 LYS A CA 1
ATOM 674 C C . LYS A 1 84 ? -0.218 6.593 1.150 1.00 85.75 84 LYS A C 1
ATOM 676 O O . LYS A 1 84 ? 0.077 7.523 0.387 1.00 85.75 84 LYS A O 1
ATOM 681 N N . PRO A 1 85 ? 0.301 6.533 2.391 1.00 88.56 85 PRO A N 1
ATOM 682 C CA . PRO A 1 85 ? 1.305 7.477 2.877 1.00 88.56 85 PRO A CA 1
ATOM 683 C C . PRO A 1 85 ? 2.569 7.534 2.023 1.00 88.56 85 PRO A C 1
ATOM 685 O O . PRO A 1 85 ? 2.995 8.634 1.679 1.00 88.56 85 PRO A O 1
ATOM 688 N N . VAL A 1 86 ? 3.124 6.383 1.630 1.00 88.94 86 VAL A N 1
ATOM 689 C CA . VAL A 1 86 ? 4.335 6.321 0.799 1.00 88.94 86 VAL A CA 1
ATOM 690 C C . VAL A 1 86 ? 4.060 6.865 -0.597 1.00 88.94 86 VAL A C 1
ATOM 692 O O . VAL A 1 86 ? 4.742 7.793 -1.025 1.00 88.94 86 VAL A O 1
ATOM 695 N N . SER A 1 87 ? 3.020 6.382 -1.282 1.00 87.19 87 SER A N 1
ATOM 696 C CA . SER A 1 87 ? 2.665 6.852 -2.624 1.00 87.19 87 SER A CA 1
ATOM 697 C C . SER A 1 87 ? 2.434 8.362 -2.650 1.00 87.19 87 SER A C 1
ATOM 699 O O . SER A 1 87 ? 2.962 9.045 -3.519 1.00 87.19 87 SER A O 1
ATOM 701 N N . THR A 1 88 ? 1.710 8.912 -1.669 1.00 89.00 88 THR A N 1
ATOM 702 C CA . THR A 1 88 ? 1.459 10.362 -1.624 1.00 89.00 88 THR A CA 1
ATOM 703 C C . THR A 1 88 ? 2.654 11.185 -1.153 1.00 89.00 88 THR A C 1
ATOM 705 O O . THR A 1 88 ? 2.653 12.404 -1.307 1.00 89.00 88 THR A O 1
ATOM 708 N N . ALA A 1 89 ? 3.642 10.582 -0.493 1.00 88.12 89 ALA A N 1
ATOM 709 C CA . ALA A 1 89 ? 4.885 11.259 -0.138 1.00 88.12 89 ALA A CA 1
ATOM 710 C C . ALA A 1 89 ? 5.855 11.303 -1.328 1.00 88.12 89 ALA A C 1
ATOM 712 O O . ALA A 1 89 ? 6.532 12.307 -1.511 1.00 88.12 89 ALA A O 1
ATOM 713 N N . VAL A 1 90 ? 5.881 10.244 -2.142 1.00 86.06 90 VAL A N 1
ATOM 714 C CA . VAL A 1 90 ? 6.762 10.127 -3.313 1.00 86.06 90 VAL A CA 1
ATOM 715 C C . VAL A 1 90 ? 6.206 10.883 -4.519 1.00 86.06 90 VAL A C 1
ATOM 717 O O . VAL A 1 90 ? 6.929 11.644 -5.150 1.00 86.06 90 VAL A O 1
ATOM 720 N N . PHE A 1 91 ? 4.923 10.698 -4.830 1.00 85.94 91 PHE A N 1
ATOM 721 C CA . PHE A 1 91 ? 4.308 11.214 -6.058 1.00 85.94 91 PHE A CA 1
ATOM 722 C C . PHE A 1 91 ? 3.369 12.404 -5.819 1.00 85.94 91 PHE A C 1
ATOM 724 O O . PHE A 1 91 ? 2.793 12.938 -6.760 1.00 85.94 91 PHE A O 1
ATOM 731 N N . GLY A 1 92 ? 3.181 12.820 -4.564 1.00 86.31 92 GLY A N 1
ATOM 732 C CA . GLY A 1 92 ? 2.152 13.794 -4.204 1.00 86.31 92 GLY A CA 1
ATOM 733 C C . GLY A 1 92 ? 0.736 13.212 -4.294 1.00 86.31 92 GLY A C 1
ATOM 734 O O . GLY A 1 92 ? 0.533 11.999 -4.350 1.00 86.31 92 GLY A O 1
ATOM 735 N N . ASN A 1 93 ? -0.275 14.079 -4.279 1.00 87.56 93 ASN A N 1
ATOM 736 C CA . ASN A 1 93 ? -1.676 13.639 -4.293 1.00 87.56 93 ASN A CA 1
ATOM 737 C C . ASN A 1 93 ? -2.196 13.288 -5.694 1.00 87.56 93 ASN A C 1
ATOM 739 O O . ASN A 1 93 ? -3.233 12.636 -5.791 1.00 87.56 93 ASN A O 1
ATOM 743 N N . ILE A 1 94 ? -1.455 13.638 -6.751 1.00 86.69 94 ILE A N 1
ATOM 744 C CA . ILE A 1 94 ? -1.896 13.525 -8.148 1.00 86.69 94 ILE A CA 1
ATOM 745 C C . ILE A 1 94 ? -2.377 12.116 -8.512 1.00 86.69 94 ILE A C 1
ATOM 747 O O . ILE A 1 94 ? -3.398 11.967 -9.177 1.00 86.69 94 ILE A O 1
ATOM 751 N N . LEU A 1 95 ? -1.713 11.066 -8.006 1.00 83.00 95 LEU A N 1
ATOM 752 C CA . LEU A 1 95 ? -2.120 9.694 -8.320 1.00 83.00 95 LEU A CA 1
ATOM 753 C C . LEU A 1 95 ? -3.515 9.354 -7.780 1.00 83.00 95 LEU A C 1
ATOM 755 O O . LEU A 1 95 ? -4.262 8.608 -8.404 1.00 83.00 95 LEU A O 1
ATOM 759 N N . TYR A 1 96 ? -3.870 9.916 -6.626 1.00 84.69 96 TYR A N 1
ATOM 760 C CA . TYR A 1 96 ? -5.167 9.702 -5.989 1.00 84.69 96 TYR A CA 1
ATOM 761 C C . TYR A 1 96 ? -6.235 10.690 -6.467 1.00 84.69 96 TYR A C 1
ATOM 763 O O . TYR A 1 96 ? -7.417 10.415 -6.290 1.00 84.69 96 TYR A O 1
ATOM 771 N N . GLU A 1 97 ? -5.844 11.818 -7.063 1.00 87.44 97 GLU A N 1
ATOM 772 C CA . GLU A 1 97 ? -6.768 12.744 -7.729 1.00 87.44 97 GLU A CA 1
ATOM 773 C C . GLU A 1 97 ? -7.300 12.139 -9.026 1.00 87.44 97 GLU A C 1
ATOM 775 O O . GLU A 1 97 ? -8.504 12.162 -9.272 1.00 87.44 97 GLU A O 1
ATOM 780 N N . VAL A 1 98 ? -6.416 11.536 -9.822 1.00 84.69 98 VAL A N 1
ATOM 781 C CA . VAL A 1 98 ? -6.808 10.882 -11.074 1.00 84.69 98 VAL A CA 1
ATOM 782 C C . VAL A 1 98 ? -7.416 9.502 -10.817 1.00 84.69 98 VAL A C 1
ATOM 784 O O . VAL A 1 98 ? -8.384 9.127 -11.475 1.00 84.69 98 VAL A O 1
ATOM 787 N N . GLN A 1 99 ? -6.892 8.745 -9.845 1.00 85.69 99 GLN A N 1
ATOM 788 C CA . GLN A 1 99 ? -7.423 7.432 -9.478 1.00 85.69 99 GLN A CA 1
ATOM 789 C C . GLN A 1 99 ? -7.641 7.311 -7.956 1.00 85.69 99 GLN A C 1
ATOM 791 O O . GLN A 1 99 ? -6.795 6.781 -7.228 1.00 85.69 99 GLN A O 1
ATOM 796 N N . PRO A 1 100 ? -8.813 7.729 -7.439 1.00 86.56 100 PRO A N 1
ATOM 797 C CA . PRO A 1 100 ? -9.126 7.672 -6.008 1.00 86.56 100 PRO A CA 1
ATOM 798 C C . PRO A 1 100 ? -9.076 6.262 -5.405 1.00 86.56 100 PRO A C 1
ATOM 800 O O . PRO A 1 100 ? -8.832 6.101 -4.206 1.00 86.56 100 PRO A O 1
ATOM 803 N N . ASN A 1 101 ? -9.284 5.231 -6.230 1.00 83.88 101 ASN A N 1
ATOM 804 C CA . ASN A 1 101 ? -9.281 3.831 -5.812 1.00 83.88 101 ASN A CA 1
ATOM 805 C C . ASN A 1 101 ? -7.933 3.130 -6.033 1.00 83.88 101 ASN A C 1
ATOM 807 O O . ASN A 1 101 ? -7.865 1.907 -5.910 1.00 83.88 101 ASN A O 1
ATOM 811 N N . LEU A 1 102 ? -6.853 3.878 -6.290 1.00 82.88 102 LEU A N 1
ATOM 812 C CA . LEU A 1 102 ? -5.534 3.328 -6.620 1.00 82.88 102 LEU A CA 1
ATOM 813 C C . LEU A 1 102 ? -5.051 2.284 -5.608 1.00 82.88 102 LEU A C 1
ATOM 815 O O . LEU A 1 102 ? -4.544 1.239 -6.000 1.00 82.88 102 LEU A O 1
ATOM 819 N N . SER A 1 103 ? -5.261 2.518 -4.308 1.00 81.12 103 SER A N 1
ATOM 820 C CA . SER A 1 103 ? -4.877 1.547 -3.278 1.00 81.12 103 SER A CA 1
ATOM 821 C C . SER A 1 103 ? -5.632 0.218 -3.400 1.00 81.12 103 SER A C 1
ATOM 823 O O . SER A 1 103 ? -5.064 -0.833 -3.136 1.00 81.12 103 SER A O 1
ATOM 825 N N . ALA A 1 104 ? -6.906 0.231 -3.796 1.00 83.38 104 ALA A N 1
ATOM 826 C CA . ALA A 1 104 ? -7.672 -1.003 -3.963 1.00 83.38 104 ALA A CA 1
ATOM 827 C C . ALA A 1 104 ? -7.213 -1.787 -5.204 1.00 83.38 104 ALA A C 1
ATOM 829 O O . ALA A 1 104 ? -7.097 -3.010 -5.139 1.00 83.38 104 ALA A O 1
ATOM 830 N N . ILE A 1 105 ? -6.902 -1.077 -6.293 1.00 84.94 105 ILE A N 1
ATOM 831 C CA . ILE A 1 105 ? -6.372 -1.659 -7.536 1.00 84.94 105 ILE A CA 1
ATOM 832 C C . ILE A 1 105 ? -5.008 -2.302 -7.269 1.00 84.94 105 ILE A C 1
ATOM 834 O O . ILE A 1 105 ? -4.816 -3.480 -7.569 1.00 84.94 105 ILE A O 1
ATOM 838 N N . PHE A 1 106 ? -4.097 -1.571 -6.615 1.00 83.19 106 PHE A N 1
ATOM 839 C CA . PHE A 1 106 ? -2.783 -2.094 -6.235 1.00 83.19 106 PHE A CA 1
ATOM 840 C C . PHE A 1 106 ? -2.888 -3.333 -5.355 1.00 83.19 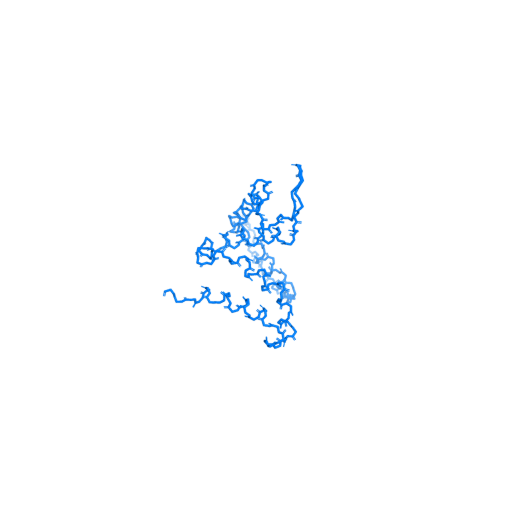106 PHE A C 1
ATOM 842 O O . PHE A 1 106 ? -2.184 -4.302 -5.602 1.00 83.19 106 PHE A O 1
ATOM 849 N N . ARG A 1 107 ? -3.801 -3.340 -4.379 1.00 84.31 107 ARG A N 1
ATOM 850 C CA . ARG A 1 107 ? -4.022 -4.510 -3.529 1.00 84.31 107 ARG A CA 1
ATOM 851 C C . ARG A 1 107 ? -4.488 -5.729 -4.329 1.00 84.31 107 ARG A C 1
ATOM 853 O O . ARG A 1 107 ? -3.960 -6.815 -4.132 1.00 84.31 107 ARG A O 1
ATOM 860 N N . LYS A 1 108 ? -5.449 -5.554 -5.244 1.00 86.88 108 LYS A N 1
ATOM 861 C CA . LYS A 1 108 ? -5.940 -6.643 -6.108 1.00 86.88 108 LYS A CA 1
ATOM 862 C C . LYS A 1 108 ? -4.821 -7.204 -6.989 1.00 86.88 108 LYS A C 1
ATOM 864 O O . LYS A 1 108 ? -4.750 -8.418 -7.181 1.00 86.88 108 LYS A O 1
ATOM 869 N N . PHE A 1 109 ? -3.967 -6.326 -7.514 1.00 87.56 109 PHE A N 1
ATOM 870 C CA . PHE A 1 109 ? -2.786 -6.729 -8.265 1.00 87.56 109 PHE A CA 1
ATOM 871 C C . PHE A 1 109 ? -1.795 -7.489 -7.374 1.00 87.56 109 PHE A C 1
ATOM 873 O O . PHE A 1 109 ? -1.415 -8.597 -7.730 1.00 87.56 109 PHE A O 1
ATOM 880 N N . ASP A 1 110 ? -1.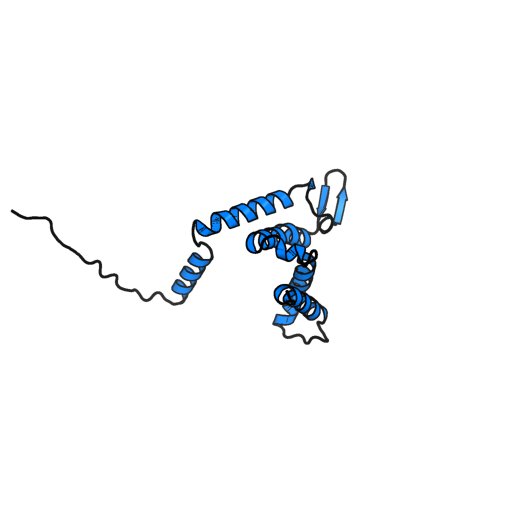427 -6.948 -6.211 1.00 86.88 110 ASP A N 1
ATOM 881 C CA . ASP A 1 110 ? -0.445 -7.539 -5.291 1.00 86.88 110 ASP A CA 1
ATOM 882 C C . ASP A 1 110 ? -0.869 -8.940 -4.819 1.00 86.88 110 ASP A C 1
ATOM 884 O O . ASP A 1 110 ? -0.096 -9.890 -4.962 1.00 86.88 110 ASP A O 1
ATOM 888 N N . ASP A 1 111 ? -2.140 -9.102 -4.419 1.00 88.31 111 ASP A N 1
ATOM 889 C CA . ASP A 1 111 ? -2.743 -10.375 -3.983 1.00 88.31 111 ASP A CA 1
ATOM 890 C C . ASP A 1 111 ? -2.641 -11.484 -5.058 1.00 88.31 111 ASP A C 1
ATOM 892 O O . ASP A 1 111 ? -2.622 -12.676 -4.737 1.00 88.31 111 ASP A O 1
ATOM 896 N N . ASN A 1 112 ? -2.562 -11.112 -6.342 1.00 88.31 112 ASN A N 1
ATOM 897 C CA . ASN A 1 112 ? -2.555 -12.048 -7.470 1.00 88.31 112 ASN A CA 1
ATOM 898 C C . ASN A 1 112 ? -1.274 -12.012 -8.313 1.00 88.31 112 ASN A C 1
ATOM 900 O O . ASN A 1 112 ? -1.123 -12.825 -9.226 1.00 88.31 112 ASN A O 1
ATOM 904 N N . SER A 1 113 ? -0.337 -11.117 -7.999 1.00 88.94 113 SER A N 1
ATOM 905 C CA . SER A 1 113 ? 0.897 -10.879 -8.758 1.00 88.94 113 SER A CA 1
ATOM 906 C C . SER A 1 113 ? 1.767 -12.132 -8.864 1.00 88.94 113 SER A C 1
ATOM 908 O O . SER A 1 113 ? 2.418 -12.359 -9.884 1.00 88.94 113 SER A O 1
ATOM 910 N N . TRP A 1 114 ? 1.699 -13.012 -7.860 1.00 91.62 114 TRP A N 1
ATOM 911 C CA . TRP A 1 114 ? 2.376 -14.305 -7.865 1.00 91.62 114 TRP A CA 1
ATOM 912 C C . TRP A 1 114 ? 2.012 -15.157 -9.089 1.00 91.62 114 TRP A C 1
ATOM 914 O O . TRP A 1 114 ? 2.878 -15.864 -9.593 1.00 91.62 114 TRP A O 1
ATOM 924 N N . LYS A 1 115 ? 0.786 -15.052 -9.625 1.00 91.75 115 LYS A N 1
ATOM 925 C CA . LYS A 1 115 ? 0.356 -15.778 -10.833 1.00 91.75 115 LYS A CA 1
ATOM 926 C C . LYS A 1 115 ? 1.170 -15.368 -12.068 1.00 91.75 115 LYS A C 1
ATOM 928 O O . LYS A 1 115 ? 1.399 -16.188 -12.950 1.00 91.75 115 LYS A O 1
ATOM 933 N N . MET A 1 116 ? 1.661 -14.130 -12.128 1.00 88.31 116 MET A N 1
ATOM 934 C CA . MET A 1 116 ? 2.524 -13.687 -13.230 1.00 88.31 116 MET A CA 1
ATOM 935 C C . MET A 1 116 ? 3.924 -14.295 -13.152 1.00 88.31 116 MET A C 1
ATOM 937 O O . MET A 1 116 ? 4.490 -14.619 -14.189 1.00 88.31 116 MET A O 1
ATOM 941 N N . ASN A 1 117 ? 4.457 -14.515 -11.945 1.00 89.88 117 ASN A N 1
ATOM 942 C CA . ASN A 1 117 ? 5.768 -15.153 -11.763 1.00 89.88 117 ASN A CA 1
ATOM 943 C C . ASN A 1 117 ? 5.794 -16.609 -12.258 1.00 89.88 117 ASN A C 1
ATOM 945 O O . ASN A 1 117 ? 6.862 -17.133 -12.551 1.00 89.88 117 ASN A O 1
ATOM 949 N N . TYR A 1 118 ? 4.626 -17.250 -12.345 1.00 92.75 118 TYR A N 1
ATOM 950 C CA . TYR A 1 118 ? 4.448 -18.601 -12.886 1.00 92.75 118 TYR A CA 1
ATOM 951 C C . TYR A 1 118 ? 3.872 -18.606 -14.309 1.00 92.75 118 TYR A C 1
ATOM 953 O O . TYR A 1 118 ? 3.430 -19.651 -14.778 1.00 92.75 118 TYR A O 1
ATOM 961 N N . GLU A 1 119 ? 3.838 -17.451 -14.980 1.00 91.38 119 GLU A N 1
ATOM 962 C CA . GLU A 1 119 ? 3.410 -17.323 -16.379 1.00 91.38 119 GLU A CA 1
ATOM 963 C C . GLU A 1 119 ? 1.999 -17.879 -16.659 1.00 91.38 119 GLU A C 1
ATOM 965 O O . GLU A 1 119 ? 1.707 -18.361 -17.756 1.00 91.38 119 GLU A O 1
ATOM 970 N N . PHE A 1 120 ? 1.087 -17.803 -15.679 1.00 91.88 120 PHE A N 1
ATOM 971 C CA . PHE A 1 120 ? -0.296 -18.234 -15.889 1.00 91.88 120 PHE A CA 1
ATOM 972 C C . PHE A 1 120 ? -0.941 -17.414 -17.012 1.00 91.88 120 PHE A C 1
ATOM 974 O O . PHE A 1 120 ? -0.953 -16.188 -16.923 1.00 91.88 120 PHE A O 1
ATOM 981 N N . PRO A 1 121 ? -1.537 -18.040 -18.041 1.00 92.75 121 PRO A N 1
ATOM 982 C CA . PRO A 1 121 ? -2.129 -17.299 -19.145 1.00 92.75 121 PRO A CA 1
ATOM 983 C C . PRO A 1 121 ? -3.403 -16.560 -18.711 1.00 92.75 121 PRO A C 1
ATOM 985 O O . PRO A 1 121 ? -4.122 -16.991 -17.805 1.00 92.75 121 PRO A O 1
ATOM 988 N N . ARG A 1 122 ? -3.731 -15.463 -19.412 1.00 92.44 122 ARG A N 1
ATOM 989 C CA . ARG A 1 122 ? -4.850 -14.559 -19.072 1.00 92.44 122 ARG A CA 1
ATOM 990 C C . ARG A 1 122 ? -6.185 -15.267 -18.846 1.00 92.44 122 ARG A C 1
ATOM 992 O O . ARG A 1 122 ? -6.926 -14.864 -17.963 1.00 92.44 122 ARG A O 1
ATOM 999 N N . PHE A 1 123 ? -6.498 -16.314 -19.604 1.00 93.25 123 PHE A N 1
ATOM 1000 C CA . PHE A 1 123 ? -7.772 -17.025 -19.451 1.00 93.25 123 PHE A CA 1
ATOM 1001 C C . PHE A 1 123 ? -7.885 -17.819 -18.134 1.00 93.25 123 PHE A C 1
ATOM 1003 O O . PHE A 1 123 ? -8.996 -18.121 -17.713 1.00 93.25 123 PHE A O 1
ATOM 1010 N N . VAL A 1 124 ? -6.765 -18.141 -17.471 1.00 92.25 124 VAL A N 1
ATOM 1011 C CA . VAL A 1 124 ? -6.734 -18.826 -16.160 1.00 92.25 124 VAL A CA 1
ATOM 1012 C C . VAL A 1 124 ? -6.639 -17.830 -15.007 1.00 92.25 124 VAL A C 1
ATOM 1014 O O . VAL A 1 124 ? -7.146 -18.087 -13.918 1.00 92.25 124 VAL A O 1
ATOM 1017 N N . ALA A 1 125 ? -5.995 -16.688 -15.241 1.00 91.56 125 ALA A N 1
ATOM 1018 C CA . ALA A 1 125 ? -5.734 -15.675 -14.227 1.00 91.56 125 ALA A CA 1
ATOM 1019 C C . ALA A 1 125 ? -6.218 -14.275 -14.656 1.00 91.56 125 ALA A C 1
ATOM 1021 O O . ALA A 1 125 ? -5.436 -13.328 -14.595 1.00 91.56 125 ALA A O 1
ATOM 1022 N N . PRO A 1 126 ? -7.471 -14.098 -15.120 1.00 91.19 126 PRO A N 1
ATOM 1023 C CA . PRO A 1 126 ? -7.910 -12.820 -15.693 1.00 91.19 126 PRO A CA 1
ATOM 1024 C C . PRO A 1 126 ? -7.792 -11.668 -14.690 1.00 91.19 126 PRO A C 1
ATOM 1026 O O . PRO A 1 126 ? -7.441 -10.551 -15.049 1.00 91.19 126 PRO A O 1
ATOM 1029 N N . ASP A 1 127 ? -7.968 -11.970 -13.407 1.00 89.69 127 ASP A N 1
ATOM 1030 C CA . ASP A 1 127 ? -7.956 -11.019 -12.307 1.00 89.69 127 ASP A CA 1
ATOM 1031 C C . ASP A 1 127 ? -6.637 -10.253 -12.134 1.00 89.69 127 ASP A C 1
ATOM 1033 O O . ASP A 1 127 ? -6.682 -9.051 -11.858 1.00 89.69 127 ASP A O 1
ATOM 1037 N N . VAL A 1 128 ? -5.481 -10.908 -12.316 1.00 88.06 128 VAL A N 1
ATOM 1038 C CA . VAL A 1 128 ? -4.174 -10.232 -12.230 1.00 88.06 128 VAL A CA 1
ATOM 1039 C C . VAL A 1 128 ? -3.893 -9.389 -13.470 1.00 88.06 128 VAL A C 1
ATOM 1041 O O . VAL A 1 128 ? -3.291 -8.324 -13.358 1.00 88.06 128 VAL A O 1
ATOM 1044 N N . TYR A 1 129 ? -4.345 -9.833 -14.645 1.00 89.56 129 TYR A N 1
ATOM 1045 C CA . TYR A 1 129 ? -4.151 -9.093 -15.890 1.00 89.56 129 TYR A CA 1
ATOM 1046 C C . TYR A 1 129 ? -5.050 -7.863 -15.958 1.00 89.56 129 TYR A C 1
ATOM 1048 O O . TYR A 1 129 ? -4.568 -6.797 -16.319 1.00 89.56 129 TYR A O 1
ATOM 1056 N N . ASP A 1 130 ? -6.308 -7.978 -15.539 1.00 89.81 130 ASP A N 1
ATOM 1057 C CA . ASP A 1 130 ? -7.220 -6.837 -15.477 1.00 89.81 130 ASP A CA 1
ATOM 1058 C C . ASP A 1 130 ? -6.712 -5.801 -14.461 1.00 89.81 130 ASP A C 1
ATOM 1060 O O . ASP A 1 130 ? -6.590 -4.623 -14.784 1.00 89.81 130 ASP A O 1
ATOM 1064 N N . ALA A 1 131 ? -6.294 -6.242 -13.265 1.00 85.50 131 ALA A N 1
ATOM 1065 C CA . ALA A 1 131 ? -5.712 -5.344 -12.264 1.00 85.50 131 ALA A CA 1
ATOM 1066 C C . ALA A 1 131 ? -4.391 -4.710 -12.732 1.00 85.50 131 ALA A C 1
ATOM 1068 O O . ALA A 1 131 ? -4.115 -3.553 -12.419 1.00 85.50 131 ALA A O 1
ATOM 1069 N N . LYS A 1 132 ? -3.570 -5.455 -13.484 1.00 84.69 132 LYS A N 1
ATOM 1070 C CA . LYS A 1 132 ? -2.353 -4.922 -14.097 1.00 84.69 132 LYS A CA 1
ATOM 1071 C C . LYS A 1 132 ? -2.692 -3.860 -15.122 1.00 84.69 132 LYS A C 1
ATOM 1073 O O . LYS A 1 132 ? -2.032 -2.840 -15.087 1.00 84.69 132 LYS A O 1
ATOM 1078 N N . ASP A 1 133 ? -3.650 -4.078 -16.013 1.00 86.69 133 ASP A N 1
ATOM 1079 C CA . ASP A 1 133 ? -3.959 -3.143 -17.101 1.00 86.69 133 ASP A CA 1
ATOM 1080 C C . ASP A 1 133 ? -4.554 -1.821 -16.595 1.00 86.69 133 ASP A C 1
ATOM 1082 O O . ASP A 1 133 ? -4.306 -0.768 -17.183 1.00 86.69 133 ASP A O 1
ATOM 1086 N N . GLU A 1 134 ? -5.255 -1.858 -15.460 1.00 83.00 134 GLU A N 1
ATOM 1087 C CA . GLU A 1 134 ? -5.768 -0.666 -14.774 1.00 83.00 134 GLU A CA 1
ATOM 1088 C C . GLU A 1 134 ? -4.652 0.264 -14.244 1.00 83.00 134 GLU A C 1
ATOM 1090 O O . GLU A 1 134 ? -4.887 1.456 -14.028 1.00 83.00 134 GLU A O 1
ATOM 1095 N N . ILE A 1 135 ? -3.427 -0.242 -14.028 1.00 75.62 135 ILE A N 1
ATOM 1096 C CA . ILE A 1 135 ? -2.308 0.546 -13.477 1.00 75.62 135 ILE A CA 1
ATOM 1097 C C . ILE A 1 135 ? -1.636 1.432 -14.560 1.00 75.62 135 ILE A C 1
ATOM 1099 O O . ILE A 1 135 ? -1.531 2.644 -14.346 1.00 75.62 135 ILE A O 1
ATOM 1103 N N . PRO A 1 136 ? -1.191 0.912 -15.728 1.00 66.25 136 PRO A N 1
ATOM 1104 C CA . PRO A 1 136 ? -0.615 1.703 -16.813 1.00 66.25 136 PRO A CA 1
ATOM 1105 C C . PRO A 1 136 ? -1.584 2.691 -17.445 1.00 66.25 136 PRO A C 1
ATOM 1107 O O . PRO A 1 136 ? -1.137 3.764 -17.844 1.00 66.25 136 PRO A O 1
ATOM 1110 N N . SER A 1 137 ? -2.887 2.379 -17.521 1.00 63.69 137 SER A N 1
ATOM 1111 C CA . SER A 1 137 ? -3.876 3.311 -18.084 1.00 63.69 137 SER A CA 1
ATOM 1112 C C . SER A 1 137 ? -3.912 4.643 -17.338 1.00 63.69 137 SER A C 1
ATOM 1114 O O . SER A 1 137 ? -4.289 5.662 -17.906 1.00 63.69 137 SER A O 1
ATOM 1116 N N . PHE A 1 138 ? -3.496 4.643 -16.071 1.00 61.28 138 PHE A N 1
ATOM 1117 C CA . PHE A 1 138 ? -3.372 5.847 -15.272 1.00 61.28 138 PHE A CA 1
ATOM 1118 C C . PHE A 1 138 ? -2.027 6.574 -15.489 1.00 61.28 138 PHE A C 1
ATOM 1120 O O . PHE A 1 138 ? -2.021 7.778 -15.726 1.00 61.28 138 PHE A O 1
ATOM 1127 N N . PHE A 1 139 ? -0.892 5.866 -15.445 1.00 59.34 139 PHE A N 1
ATOM 1128 C CA . PHE A 1 139 ? 0.431 6.496 -15.612 1.00 59.34 139 PHE A CA 1
ATOM 1129 C C . PHE A 1 139 ? 0.695 7.019 -17.035 1.00 59.34 139 PHE A C 1
ATOM 1131 O O . PHE A 1 139 ? 1.491 7.941 -17.198 1.00 59.34 139 PHE A O 1
ATOM 1138 N N . PHE A 1 140 ? 0.043 6.439 -18.047 1.00 58.53 140 PHE A N 1
ATOM 1139 C CA . PHE A 1 140 ? 0.262 6.742 -19.468 1.00 58.53 140 PHE A CA 1
ATOM 1140 C C . PHE A 1 140 ? -1.029 7.106 -20.221 1.00 58.53 140 PHE A C 1
ATOM 1142 O O . PHE A 1 140 ? -1.059 7.054 -21.451 1.00 58.53 140 PHE A O 1
ATOM 1149 N N . GLY A 1 141 ? -2.104 7.445 -19.501 1.00 50.88 141 GLY A N 1
ATOM 1150 C CA . GLY A 1 141 ? -3.333 7.965 -20.106 1.00 50.88 141 GLY A CA 1
ATOM 1151 C C . GLY A 1 141 ? -3.096 9.308 -20.816 1.00 50.88 141 GLY A C 1
ATOM 1152 O O . GLY A 1 141 ? -2.126 9.998 -20.493 1.00 50.88 141 GLY A O 1
ATOM 1153 N N . PRO A 1 142 ? -3.942 9.688 -21.796 1.00 43.03 142 PRO A N 1
ATOM 1154 C CA . PRO A 1 142 ? -3.759 10.925 -22.542 1.00 43.03 142 PRO A CA 1
ATOM 1155 C C . PRO A 1 142 ? -4.019 12.108 -21.603 1.00 43.03 142 PRO A C 1
ATOM 1157 O O . PRO A 1 142 ? -5.157 12.341 -21.194 1.00 43.03 142 PRO A O 1
ATOM 1160 N N . PHE A 1 143 ? -2.949 12.803 -21.231 1.00 46.50 143 PHE A N 1
ATOM 1161 C CA . PHE A 1 143 ? -3.015 14.167 -20.714 1.00 46.50 143 PHE A CA 1
ATOM 1162 C C . PHE A 1 143 ? -3.233 15.145 -21.870 1.00 46.50 143 PHE A C 1
ATOM 1164 O O . PHE A 1 143 ? -2.663 14.897 -22.960 1.00 46.50 143 PHE A O 1
#

Radius of gyration: 24.34 Å; Cα contacts (8 Å, |Δi|>4): 84; chains: 1; bounding box: 85×43×46 Å

Organism: NCBI:txid28548

Sequence (143 aa):
MIQRNIRTSFQAKSQKKLLAHAGEDFFKQQLQPGGHLQPLFNTIQMKTSKSIQWNQLSPKTIISTKENTKRISLLAFCHEVLVKPVSTAVFGNILYEVQPNLSAIFRKFDDNSWKMNYEFPRFVAPDVYDAKDEIPSFFFGPF

Mean predicted aligned error: 12.27 Å

Foldseek 3Di:
DDDDDDDDDPPPPPPPPDVVVVVVVVVCCVVPVDPPCVVLVVQLVVQLVQCPDPVNPDPQQFPDDDPPDTDGDPVVSCLSSHVVSNCCSVPNCLLCVQPVCLSVLVVQLVVQVVCVVVVPDCVVRVSNVVSVVVPVCSVPPDD

pLDDT: mean 79.05, std 15.89, range [36.44, 94.5]

InterPro domains:
  IPR050529 Lanosterol 14-alpha demethylase-like [PTHR24304] (19-139)

Solvent-accessible surface area (backbone atoms only — not comparable to full-atom values): 8581 Å² total; per-residue (Å²): 138,83,81,88,81,78,92,72,78,80,75,75,77,81,72,80,65,54,68,68,56,51,50,50,50,49,50,48,44,72,76,54,66,56,75,78,50,46,66,52,50,54,46,25,52,53,45,25,57,53,40,68,35,86,93,50,55,58,71,89,21,52,74,46,78,52,100,91,46,74,44,58,41,66,69,52,40,50,45,60,36,44,51,52,27,44,49,39,54,75,66,37,63,60,65,48,72,80,34,75,57,48,71,60,44,51,48,52,19,61,80,35,45,67,47,60,81,69,66,56,52,56,93,82,40,47,66,32,52,54,32,48,55,64,51,53,55,65,82,69,45,92,126